Protein AF-A0A4U0UG13-F1 (afdb_monomer_lite)

Foldseek 3Di:
DPPFDWDDDPPDGRHTDDDLPQACDDDDQDPCVDPVNVVVVVVVVLNVRRNDDALLVLLVVCQVVVPEEQEAEAEDADQDDADPPDDSCNPQVVRLVRRLVVLLSPLSSCVSSVYDYPDHHYDDDPCQQVVVVDDGDPPDDPPDDGDVPTHHNVVSNVVSVVVSVVD

Structure (mmCIF, N/CA/C/O backbone):
data_AF-A0A4U0UG13-F1
#
_entry.id   AF-A0A4U0UG13-F1
#
loop_
_atom_site.group_PDB
_atom_site.id
_atom_site.type_symbol
_atom_site.label_atom_id
_atom_site.label_alt_id
_atom_site.label_comp_id
_atom_site.label_asym_id
_atom_site.label_entity_id
_atom_site.label_seq_id
_atom_site.pdbx_PDB_ins_code
_atom_site.Cartn_x
_atom_site.Cartn_y
_atom_site.Cartn_z
_atom_site.occupancy
_atom_site.B_iso_or_equiv
_atom_site.auth_seq_id
_atom_site.auth_comp_id
_atom_site.auth_asym_id
_atom_site.auth_atom_id
_atom_site.pdbx_PDB_model_num
ATOM 1 N N . MET A 1 1 ? 18.047 33.469 11.893 1.00 49.56 1 MET A N 1
ATOM 2 C CA . MET A 1 1 ? 16.703 33.028 11.461 1.00 49.56 1 MET A CA 1
ATOM 3 C C . MET A 1 1 ? 16.904 31.932 10.435 1.00 49.56 1 MET A C 1
ATOM 5 O O . MET A 1 1 ? 17.780 32.104 9.599 1.00 49.56 1 MET A O 1
ATOM 9 N N . ALA A 1 2 ? 16.198 30.804 10.536 1.00 57.47 2 ALA A N 1
ATOM 10 C CA . ALA A 1 2 ? 16.285 29.764 9.513 1.00 57.47 2 ALA A CA 1
ATOM 11 C C . ALA A 1 2 ? 15.762 30.339 8.189 1.00 57.47 2 ALA A C 1
ATOM 13 O O . ALA A 1 2 ? 14.656 30.880 8.151 1.00 57.47 2 ALA A O 1
ATOM 14 N N . THR A 1 3 ? 16.574 30.296 7.135 1.00 67.56 3 THR A N 1
ATOM 15 C CA . THR A 1 3 ? 16.177 30.780 5.812 1.00 67.56 3 THR A CA 1
ATOM 16 C C . THR A 1 3 ? 15.164 29.804 5.238 1.00 67.56 3 THR A C 1
ATOM 18 O O . THR A 1 3 ? 15.529 28.718 4.795 1.00 67.56 3 THR A O 1
ATOM 21 N N . GLN A 1 4 ? 13.886 30.169 5.274 1.00 66.56 4 GLN A N 1
ATOM 22 C CA . GLN A 1 4 ? 12.851 29.370 4.637 1.00 66.56 4 GLN A CA 1
ATOM 23 C C . GLN A 1 4 ? 13.028 29.480 3.124 1.00 66.56 4 GLN A C 1
ATOM 25 O O . GLN A 1 4 ? 12.897 30.560 2.548 1.00 66.56 4 GLN A O 1
ATOM 30 N N . THR A 1 5 ? 13.383 28.371 2.488 1.00 83.44 5 THR A N 1
ATOM 31 C CA . THR A 1 5 ? 13.411 28.284 1.031 1.00 83.44 5 THR A CA 1
ATOM 32 C C . THR A 1 5 ? 12.020 27.886 0.541 1.00 83.44 5 THR A C 1
ATOM 34 O O . THR A 1 5 ? 11.258 27.202 1.226 1.00 83.44 5 THR A O 1
ATOM 37 N N . VAL A 1 6 ? 11.650 28.385 -0.633 1.00 88.00 6 VAL A N 1
ATOM 38 C CA . VAL A 1 6 ? 10.404 28.015 -1.304 1.00 88.00 6 VAL A CA 1
ATOM 39 C C . VAL A 1 6 ? 10.716 27.555 -2.715 1.00 88.00 6 VAL A C 1
ATOM 41 O O . VAL A 1 6 ? 11.711 27.976 -3.305 1.00 88.00 6 VAL A O 1
ATOM 44 N N . HIS A 1 7 ? 9.870 26.694 -3.260 1.00 88.12 7 HIS A N 1
ATOM 45 C CA . HIS A 1 7 ? 10.002 26.177 -4.614 1.00 88.12 7 HIS A CA 1
ATOM 46 C C . HIS A 1 7 ? 8.677 26.287 -5.380 1.00 88.12 7 HIS A C 1
ATOM 48 O O . HIS A 1 7 ? 7.660 26.754 -4.858 1.00 88.12 7 HIS A O 1
ATOM 54 N N . THR A 1 8 ? 8.718 25.916 -6.658 1.00 88.25 8 THR A N 1
ATOM 55 C CA . THR A 1 8 ? 7.560 25.870 -7.556 1.00 88.25 8 THR A CA 1
ATOM 56 C C . THR A 1 8 ? 7.371 24.444 -8.050 1.00 88.25 8 THR A C 1
ATOM 58 O O . THR A 1 8 ? 8.347 23.810 -8.447 1.00 88.25 8 THR A O 1
ATOM 61 N N . ASN A 1 9 ? 6.125 23.974 -8.078 1.00 81.31 9 ASN A N 1
ATOM 62 C CA . ASN A 1 9 ? 5.734 22.722 -8.720 1.00 81.31 9 ASN A CA 1
ATOM 63 C C . ASN A 1 9 ? 4.526 22.994 -9.635 1.00 81.31 9 ASN A C 1
ATOM 65 O O . ASN A 1 9 ? 3.417 23.275 -9.175 1.00 81.31 9 ASN A O 1
ATOM 69 N N . GLY A 1 10 ? 4.753 22.988 -10.952 1.00 84.69 10 GLY A N 1
ATOM 70 C CA . GLY A 1 10 ? 3.732 23.341 -11.942 1.00 84.69 10 GLY A CA 1
ATOM 71 C C . GLY A 1 10 ? 3.198 24.768 -11.757 1.00 84.69 10 GLY A C 1
ATOM 72 O O . GLY A 1 10 ? 3.967 25.726 -11.768 1.00 84.69 10 GLY A O 1
ATOM 73 N N . ILE A 1 11 ? 1.876 24.904 -11.592 1.00 84.00 11 ILE A N 1
ATOM 74 C CA . ILE A 1 11 ? 1.189 26.198 -11.392 1.00 84.00 11 ILE A CA 1
ATOM 75 C C . ILE A 1 11 ? 1.229 26.702 -9.939 1.00 84.00 11 ILE A C 1
ATOM 77 O O . ILE A 1 11 ? 0.674 27.758 -9.636 1.00 84.00 11 ILE A O 1
ATOM 81 N N . TYR A 1 12 ? 1.826 25.935 -9.023 1.00 79.38 12 TYR A N 1
ATOM 82 C CA . TYR A 1 12 ? 1.840 26.241 -7.598 1.00 79.38 12 TYR A CA 1
ATOM 83 C C . TYR A 1 12 ? 3.205 26.795 -7.203 1.00 79.38 12 TYR A C 1
ATOM 85 O O . TYR A 1 12 ? 4.231 26.120 -7.302 1.00 79.38 12 TYR A O 1
ATOM 93 N N . HIS A 1 13 ? 3.201 28.047 -6.756 1.00 86.12 13 HIS A N 1
ATOM 94 C CA . HIS A 1 13 ? 4.392 28.812 -6.400 1.00 86.12 13 HIS A CA 1
ATOM 95 C C . HIS A 1 13 ? 4.451 29.058 -4.891 1.00 86.12 13 HIS A C 1
ATOM 97 O O . HIS A 1 13 ? 3.418 29.119 -4.225 1.00 86.12 13 HIS A O 1
ATOM 103 N N . GLY A 1 14 ? 5.659 29.247 -4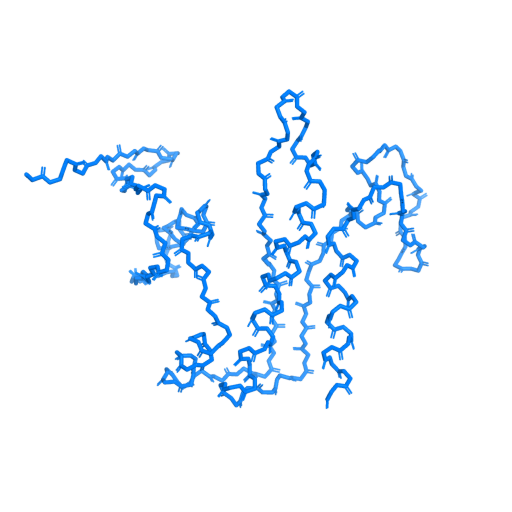.355 1.00 84.62 14 GLY A N 1
ATOM 104 C CA . GLY A 1 14 ? 5.847 29.563 -2.936 1.00 84.62 14 GLY A CA 1
ATOM 105 C C . GLY A 1 14 ? 5.654 28.362 -2.008 1.00 84.62 14 GLY A C 1
ATOM 106 O O . GLY A 1 14 ? 5.368 28.543 -0.827 1.00 84.62 14 GLY A O 1
ATOM 107 N N . LEU A 1 15 ? 5.791 27.140 -2.532 1.00 84.75 15 LEU A N 1
ATOM 108 C CA . LEU A 1 15 ? 5.684 25.924 -1.734 1.00 84.75 15 LEU A CA 1
ATOM 109 C C . LEU A 1 15 ? 6.880 25.838 -0.779 1.00 84.75 15 LEU A C 1
ATOM 111 O O . LEU A 1 15 ? 8.012 26.014 -1.237 1.00 84.75 15 LEU A O 1
ATOM 115 N N . PRO A 1 16 ? 6.680 25.557 0.518 1.00 80.56 16 PRO A N 1
ATOM 116 C CA . PRO A 1 16 ? 7.791 25.407 1.451 1.00 80.56 16 PRO A CA 1
ATOM 117 C C . PRO A 1 16 ? 8.732 24.294 0.978 1.00 80.56 16 PRO A C 1
ATOM 119 O O . PRO A 1 16 ? 8.283 23.221 0.575 1.00 80.56 16 PRO A O 1
ATOM 122 N N . THR A 1 17 ? 10.040 24.539 1.015 1.00 79.00 17 THR A N 1
ATOM 123 C CA . THR A 1 17 ? 11.007 23.441 1.019 1.00 79.00 17 THR A CA 1
ATOM 124 C C . THR A 1 17 ? 11.130 22.926 2.443 1.00 79.00 17 THR A C 1
ATOM 126 O O . THR A 1 17 ? 11.028 23.676 3.420 1.00 79.00 17 THR A O 1
ATOM 129 N N . PHE A 1 18 ? 11.330 21.623 2.574 1.00 75.50 18 PHE A N 1
ATOM 130 C CA . PHE A 1 18 ? 11.451 21.002 3.876 1.00 75.50 18 PHE A CA 1
ATOM 131 C C . PHE A 1 18 ? 12.758 20.225 3.968 1.00 75.50 18 PHE A C 1
ATOM 133 O O . PHE A 1 18 ? 13.012 19.346 3.147 1.00 75.50 18 PHE A O 1
ATOM 140 N N . GLU A 1 19 ? 13.551 20.490 5.006 1.00 79.56 19 GLU A N 1
ATOM 141 C CA . GLU A 1 19 ? 14.786 19.739 5.254 1.00 79.56 19 GLU A CA 1
ATOM 142 C C . GLU A 1 19 ? 14.496 18.226 5.354 1.00 79.56 19 GLU A C 1
ATOM 144 O O . GLU A 1 19 ? 13.555 17.843 6.070 1.00 79.56 19 GLU A O 1
ATOM 149 N N . PRO A 1 20 ? 15.258 17.359 4.656 1.00 74.75 20 PRO A N 1
ATOM 150 C CA . PRO A 1 20 ? 15.054 15.904 4.673 1.00 74.75 20 PRO A CA 1
ATOM 151 C C . PRO A 1 20 ? 15.263 15.252 6.048 1.00 74.75 20 PRO A C 1
ATOM 153 O O . PRO A 1 20 ? 14.743 14.170 6.320 1.00 74.75 20 PRO A O 1
ATOM 156 N N . SER A 1 21 ? 16.025 15.904 6.930 1.00 79.06 21 SER A N 1
ATOM 157 C CA . SER A 1 21 ? 16.308 15.421 8.287 1.00 79.06 21 SER A CA 1
ATOM 158 C C . SER A 1 21 ? 15.102 15.512 9.227 1.00 79.06 21 SER A C 1
ATOM 160 O O . SER A 1 21 ? 15.054 14.800 10.231 1.00 79.06 21 SER A O 1
ATOM 162 N N . HIS A 1 22 ? 14.112 16.353 8.920 1.00 78.00 22 HIS A N 1
ATOM 163 C CA . HIS A 1 22 ? 12.911 16.479 9.738 1.00 78.00 22 HIS A CA 1
ATOM 164 C C . HIS A 1 22 ? 11.946 15.321 9.466 1.00 78.00 22 HIS A C 1
ATOM 166 O O . HIS A 1 22 ? 11.331 15.267 8.402 1.00 78.00 22 HIS A O 1
ATOM 172 N N . LYS A 1 23 ? 11.781 14.429 10.449 1.00 79.25 23 LYS A N 1
ATOM 173 C CA . LYS A 1 23 ? 10.867 13.274 10.405 1.00 79.25 23 LYS A CA 1
ATOM 174 C C . LYS A 1 23 ? 9.863 13.307 11.560 1.00 79.25 23 LYS A C 1
ATOM 176 O O . LYS A 1 23 ? 9.999 14.123 12.469 1.00 79.25 23 LYS A O 1
ATOM 181 N N . ASN A 1 24 ? 8.871 12.416 11.526 1.00 72.88 24 ASN A N 1
ATOM 182 C CA . ASN A 1 24 ? 7.816 12.268 12.539 1.00 72.88 24 ASN A CA 1
ATOM 183 C C . ASN A 1 24 ? 6.957 13.532 12.742 1.00 72.88 24 ASN A C 1
ATOM 185 O O . ASN A 1 24 ? 6.512 13.824 13.854 1.00 72.88 24 ASN A O 1
ATOM 189 N N . LEU A 1 25 ? 6.722 14.292 11.671 1.00 77.50 25 LEU A N 1
ATOM 190 C CA . LEU A 1 25 ? 5.937 15.526 11.720 1.00 77.50 25 LEU A CA 1
ATOM 191 C C . LEU A 1 25 ? 4.443 15.267 11.464 1.00 77.50 25 LEU A C 1
ATOM 193 O O . LEU A 1 25 ? 4.045 14.198 11.007 1.00 77.50 25 LEU A O 1
ATOM 197 N N . SER A 1 26 ? 3.620 16.280 11.741 1.00 73.62 26 SER A N 1
ATOM 198 C CA . SER A 1 26 ? 2.196 16.322 11.388 1.00 73.62 26 SER A CA 1
ATOM 199 C C . SER A 1 26 ? 1.897 17.620 10.639 1.00 73.62 26 SER A C 1
ATOM 201 O O . SER A 1 26 ? 2.498 18.654 10.930 1.00 73.62 26 SER A O 1
ATOM 203 N N . ALA A 1 27 ? 0.953 17.581 9.699 1.00 76.75 27 ALA A N 1
ATOM 204 C CA . ALA A 1 27 ? 0.503 18.748 8.948 1.00 76.75 27 ALA A CA 1
ATOM 205 C C . ALA A 1 27 ? -1.026 18.865 8.992 1.00 76.75 27 ALA A C 1
ATOM 207 O O . ALA A 1 27 ? -1.732 17.859 8.995 1.00 76.75 27 ALA A O 1
ATOM 208 N N . VAL A 1 28 ? -1.534 20.099 9.009 1.00 71.50 28 VAL A N 1
ATOM 209 C CA . VAL A 1 28 ? -2.969 20.400 8.914 1.00 71.50 28 VAL A CA 1
ATOM 210 C C . VAL A 1 28 ? -3.212 21.143 7.608 1.00 71.50 28 VAL A C 1
ATOM 212 O O . VAL A 1 28 ? -2.613 22.190 7.372 1.00 71.50 28 VAL A O 1
ATOM 215 N N . ILE A 1 29 ? -4.104 20.612 6.772 1.00 76.06 29 ILE A N 1
ATOM 216 C CA . ILE A 1 29 ? -4.534 21.249 5.524 1.00 76.06 29 ILE A CA 1
ATOM 217 C C . ILE A 1 29 ? -5.998 21.650 5.678 1.00 76.06 29 ILE A C 1
ATOM 219 O O . ILE A 1 29 ? -6.880 20.797 5.772 1.00 76.06 29 ILE A O 1
ATOM 223 N N . THR A 1 30 ? -6.277 22.949 5.679 1.00 68.38 30 THR A N 1
ATOM 224 C CA . THR A 1 30 ? -7.649 23.462 5.660 1.00 68.38 30 THR A CA 1
ATOM 225 C C . THR A 1 30 ? -8.143 23.561 4.213 1.00 68.38 30 THR A C 1
ATOM 227 O O . THR A 1 30 ? -7.420 24.005 3.325 1.00 68.38 30 THR A O 1
ATOM 230 N N . GLY A 1 31 ? -9.371 23.100 3.943 1.00 79.94 31 GLY A N 1
ATOM 231 C CA . GLY A 1 31 ? -9.930 23.095 2.583 1.00 79.94 31 GLY A CA 1
ATOM 232 C C . GLY A 1 31 ? -9.334 22.030 1.649 1.00 79.94 31 GLY A C 1
ATOM 233 O O . GLY A 1 31 ? -9.200 22.276 0.452 1.00 79.94 31 GLY A O 1
ATOM 234 N N . VAL A 1 32 ? -8.981 20.846 2.173 1.00 82.81 32 VAL A N 1
ATOM 235 C CA . VAL A 1 32 ? -8.406 19.719 1.399 1.00 82.81 32 VAL A CA 1
ATOM 236 C C . VAL A 1 32 ? -9.276 19.266 0.216 1.00 82.81 32 VAL A C 1
ATOM 238 O O . VAL A 1 32 ? -8.774 18.662 -0.721 1.00 82.81 32 VAL A O 1
ATOM 241 N N . ASN A 1 33 ? -10.573 19.577 0.225 1.00 82.44 33 ASN A N 1
ATOM 242 C CA . ASN A 1 33 ? -11.510 19.305 -0.866 1.00 82.44 33 ASN A CA 1
ATOM 243 C C . ASN A 1 33 ? -11.413 20.300 -2.042 1.00 82.44 33 ASN A C 1
ATOM 245 O O . ASN A 1 33 ? -11.974 20.034 -3.101 1.00 82.44 33 ASN A O 1
ATOM 249 N N . GLY A 1 34 ? -10.732 21.436 -1.872 1.00 83.38 34 GLY A N 1
ATOM 250 C CA . GLY A 1 34 ? -10.483 22.409 -2.935 1.00 83.38 34 GLY A CA 1
ATOM 251 C C . GLY A 1 34 ? -9.230 22.089 -3.753 1.00 83.38 34 GLY A C 1
ATOM 252 O O . GLY A 1 34 ? -8.365 21.329 -3.323 1.00 83.38 34 GLY A O 1
ATOM 253 N N . ILE A 1 35 ? -9.090 22.732 -4.916 1.00 83.81 35 ILE A N 1
ATOM 254 C CA . ILE A 1 35 ? -7.959 22.535 -5.846 1.00 83.81 35 ILE A CA 1
ATOM 255 C C . ILE A 1 35 ? -6.603 22.752 -5.150 1.00 83.81 35 ILE A C 1
ATOM 257 O O . ILE A 1 35 ? -5.684 21.950 -5.312 1.00 83.81 35 ILE A O 1
ATOM 261 N N . SER A 1 36 ? -6.479 23.809 -4.342 1.00 83.69 36 SER A N 1
ATOM 262 C CA . SER A 1 36 ? -5.237 24.123 -3.622 1.00 83.69 36 SER A CA 1
ATOM 263 C C . SER A 1 36 ? -4.958 23.148 -2.479 1.00 83.69 36 SER A C 1
ATOM 265 O O . SER A 1 36 ? -3.817 22.735 -2.294 1.00 83.69 36 SER A O 1
ATOM 267 N N . GLY A 1 37 ? -5.991 22.749 -1.733 1.00 82.12 37 GLY A N 1
ATOM 268 C CA . GLY A 1 37 ? -5.854 21.809 -0.623 1.00 82.12 37 GLY A CA 1
ATOM 269 C C . GLY A 1 37 ? -5.493 20.399 -1.094 1.00 82.12 37 GLY A C 1
ATOM 270 O O . GLY A 1 37 ? -4.582 19.790 -0.538 1.00 82.12 37 GLY A O 1
ATOM 271 N N . GLN A 1 38 ? -6.126 19.911 -2.167 1.00 83.00 38 GLN A N 1
ATOM 272 C CA . GLN A 1 38 ? -5.753 18.640 -2.795 1.00 83.00 38 GLN A CA 1
ATOM 273 C C . GLN A 1 38 ? -4.322 18.665 -3.323 1.00 83.00 38 GLN A C 1
ATOM 275 O O . GLN A 1 38 ? -3.604 17.676 -3.196 1.00 83.00 38 GLN A O 1
ATOM 280 N N . HIS A 1 39 ? -3.892 19.781 -3.912 1.00 84.81 39 HIS A N 1
ATOM 281 C CA . HIS A 1 39 ? -2.517 19.895 -4.372 1.00 84.81 39 HIS A CA 1
ATOM 282 C C . HIS A 1 39 ? -1.525 19.905 -3.209 1.00 84.81 39 HIS A C 1
ATOM 284 O O . HIS A 1 39 ? -0.550 19.165 -3.254 1.00 84.81 39 HIS A O 1
ATOM 290 N N . MET A 1 40 ? -1.800 20.653 -2.136 1.00 84.88 40 MET A N 1
ATOM 291 C CA . MET A 1 40 ? -0.952 20.633 -0.943 1.00 84.88 40 MET A CA 1
ATOM 292 C C . MET A 1 40 ? -0.853 19.222 -0.353 1.00 84.88 40 MET A C 1
ATOM 294 O O . MET A 1 40 ? 0.235 18.793 0.010 1.00 84.88 40 MET A O 1
ATOM 298 N N . LEU A 1 41 ? -1.957 18.464 -0.325 1.00 84.75 41 LEU A N 1
ATOM 299 C CA . LEU A 1 41 ? -1.937 17.062 0.098 1.00 84.75 41 LEU A CA 1
ATOM 300 C C . LEU A 1 41 ? -0.980 16.227 -0.763 1.00 84.75 41 LEU A C 1
ATOM 302 O O . LEU A 1 41 ? -0.206 15.450 -0.214 1.00 84.75 41 LEU A O 1
ATOM 306 N N . ARG A 1 42 ? -1.003 16.411 -2.090 1.00 81.94 42 ARG A N 1
ATOM 307 C CA . ARG A 1 42 ? -0.083 15.724 -3.013 1.00 81.94 42 ARG A CA 1
ATOM 308 C C . ARG A 1 42 ? 1.373 16.111 -2.751 1.00 81.94 42 ARG A C 1
ATOM 310 O O . ARG A 1 42 ? 2.186 15.213 -2.606 1.00 81.94 42 ARG A O 1
ATOM 317 N N . ILE A 1 43 ? 1.674 17.405 -2.602 1.00 83.62 43 ILE A N 1
ATOM 318 C CA . ILE A 1 43 ? 3.031 17.899 -2.305 1.00 83.62 43 ILE A CA 1
ATOM 319 C C . ILE A 1 43 ? 3.555 17.336 -0.986 1.00 83.62 43 ILE A C 1
ATOM 321 O O . ILE A 1 43 ? 4.684 16.865 -0.918 1.00 83.62 43 ILE A O 1
ATOM 325 N N . LEU A 1 44 ? 2.748 17.352 0.077 1.00 82.69 44 LEU A N 1
ATOM 326 C CA . LEU A 1 44 ? 3.180 16.770 1.346 1.00 82.69 44 LEU A CA 1
ATOM 327 C C . LEU A 1 44 ? 3.398 15.257 1.198 1.00 82.69 44 LEU A C 1
ATOM 329 O O . LEU A 1 44 ? 4.395 14.741 1.695 1.00 82.69 44 LEU A O 1
ATOM 333 N N . ALA A 1 45 ? 2.530 14.557 0.464 1.00 78.38 45 ALA A N 1
ATOM 334 C CA . ALA A 1 45 ? 2.657 13.122 0.221 1.00 78.38 45 ALA A CA 1
ATOM 335 C C . ALA A 1 45 ? 3.898 12.718 -0.606 1.00 78.38 45 ALA A C 1
ATOM 337 O O . ALA A 1 45 ? 4.249 11.541 -0.584 1.00 78.38 45 ALA A O 1
ATOM 338 N N . GLU A 1 46 ? 4.589 13.651 -1.276 1.00 76.69 46 GLU A N 1
ATOM 339 C CA . GLU A 1 46 ? 5.855 13.386 -1.990 1.00 76.69 46 GLU A CA 1
ATOM 340 C C . GLU A 1 46 ? 7.037 13.085 -1.047 1.00 76.69 46 GLU A C 1
ATOM 342 O O . GLU A 1 46 ? 8.029 12.515 -1.490 1.00 76.69 46 GLU A O 1
ATOM 347 N N . ALA A 1 47 ? 6.928 13.407 0.248 1.00 77.25 47 ALA A N 1
ATOM 348 C CA . ALA A 1 47 ? 7.929 13.087 1.274 1.00 77.25 47 ALA A CA 1
ATOM 349 C C . ALA A 1 47 ? 7.351 12.135 2.344 1.00 77.25 47 ALA A C 1
ATOM 351 O O . ALA A 1 47 ? 7.224 12.520 3.512 1.00 77.25 47 ALA A O 1
ATOM 352 N N . PRO A 1 48 ? 6.914 10.914 1.980 1.00 69.50 48 PRO A N 1
ATOM 353 C CA . PRO A 1 48 ? 6.169 10.025 2.872 1.00 69.50 48 PRO A CA 1
ATOM 354 C C . PRO A 1 48 ? 6.943 9.672 4.148 1.00 69.50 48 PRO A C 1
ATOM 356 O O . PRO A 1 48 ? 6.356 9.608 5.225 1.00 69.50 48 PRO A O 1
ATOM 359 N N . GLU A 1 49 ? 8.267 9.528 4.068 1.00 72.00 49 GLU A N 1
ATOM 360 C CA . GLU A 1 49 ? 9.169 9.245 5.189 1.00 72.00 49 GLU A CA 1
ATOM 361 C C . GLU A 1 49 ? 9.142 10.298 6.304 1.00 72.00 49 GLU A C 1
ATOM 363 O O . GLU A 1 49 ? 9.601 10.029 7.415 1.00 72.00 49 GLU A O 1
ATOM 368 N N . ARG A 1 50 ? 8.608 11.488 6.019 1.00 77.75 50 ARG A N 1
ATOM 369 C CA . ARG A 1 50 ? 8.403 12.573 6.981 1.00 77.75 50 ARG A CA 1
ATOM 370 C C . ARG A 1 50 ? 7.194 12.339 7.885 1.00 77.75 50 ARG A C 1
ATOM 372 O O . ARG A 1 50 ? 7.191 12.817 9.022 1.00 77.75 50 ARG A O 1
ATOM 379 N N . TRP A 1 51 ? 6.192 11.624 7.373 1.00 76.06 51 TRP A N 1
ATOM 380 C CA . TRP A 1 51 ? 4.868 11.456 7.983 1.00 76.06 51 TRP A CA 1
ATOM 381 C C . TRP A 1 51 ? 4.606 10.037 8.490 1.00 76.06 51 TRP A C 1
ATOM 383 O O . TRP A 1 51 ? 3.570 9.807 9.112 1.00 76.06 51 TRP A O 1
ATOM 393 N N . ILE A 1 52 ? 5.510 9.083 8.228 1.00 72.50 52 ILE A N 1
ATOM 394 C CA . ILE A 1 52 ? 5.409 7.732 8.792 1.00 72.50 52 ILE A CA 1
ATOM 395 C C . ILE A 1 52 ? 5.430 7.842 10.319 1.00 72.50 52 ILE A C 1
ATOM 397 O O . ILE A 1 52 ? 6.341 8.422 10.904 1.00 72.50 52 ILE A O 1
ATOM 401 N N . LYS A 1 53 ? 4.413 7.258 10.944 1.00 80.56 53 LYS A N 1
ATOM 402 C CA . LYS A 1 53 ? 4.223 7.168 12.392 1.00 80.56 53 LYS A CA 1
ATOM 403 C C . LYS A 1 53 ? 4.095 5.707 12.805 1.00 80.56 53 LYS A C 1
ATOM 405 O O . LYS A 1 53 ? 3.952 4.840 11.940 1.00 80.56 53 LYS A O 1
ATOM 410 N N . SER A 1 54 ? 4.166 5.418 14.101 1.00 89.50 54 SER A N 1
ATOM 411 C CA . SER A 1 54 ? 3.880 4.063 14.582 1.00 89.50 54 SER A CA 1
ATOM 412 C C . SER A 1 54 ? 2.378 3.728 14.469 1.00 89.50 54 SER A C 1
ATOM 414 O O . SER A 1 54 ? 1.551 4.647 14.398 1.00 89.50 54 SER A O 1
ATOM 416 N N . PRO A 1 55 ? 1.990 2.437 14.464 1.00 92.12 55 PRO A N 1
ATOM 417 C CA . PRO A 1 55 ? 0.581 2.041 14.512 1.00 92.12 55 PRO A CA 1
ATOM 418 C C . PRO A 1 55 ? -0.165 2.659 15.700 1.00 92.12 55 PRO A C 1
ATOM 420 O O . PRO A 1 55 ? -1.303 3.094 15.553 1.00 92.12 55 PRO A O 1
ATOM 423 N N . GLU A 1 56 ? 0.487 2.754 16.862 1.00 95.00 56 GLU A N 1
ATOM 424 C CA . GLU A 1 56 ? -0.077 3.326 18.088 1.00 95.00 56 GLU A CA 1
ATOM 425 C C . GLU A 1 56 ? -0.368 4.813 17.930 1.00 95.00 56 GLU A C 1
ATOM 427 O O . GLU A 1 56 ? -1.459 5.261 18.272 1.00 95.00 56 GLU A O 1
ATOM 432 N N . GLU A 1 57 ? 0.567 5.579 17.364 1.00 90.44 57 GLU A N 1
ATOM 433 C CA . GLU A 1 57 ? 0.343 6.999 17.101 1.00 90.44 57 GLU A CA 1
ATOM 434 C C . GLU A 1 57 ? -0.838 7.214 16.147 1.00 90.44 57 GLU A C 1
ATOM 436 O O . GLU A 1 57 ? -1.680 8.077 1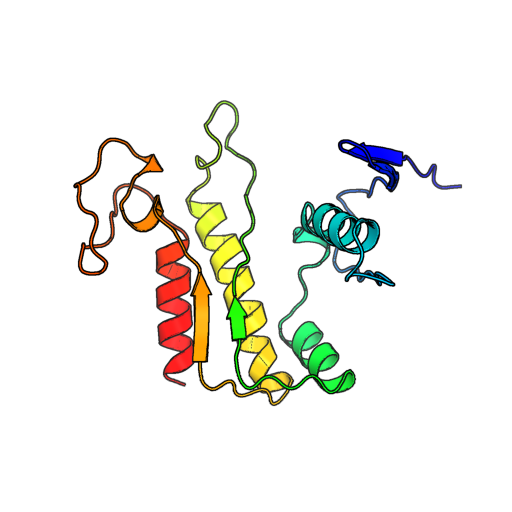6.396 1.00 90.44 57 GLU A O 1
ATOM 441 N N . ILE A 1 58 ? -0.919 6.435 15.062 1.00 90.06 58 ILE A N 1
ATOM 442 C CA . ILE A 1 58 ? -2.025 6.545 14.102 1.00 90.06 58 ILE A CA 1
ATOM 443 C C . ILE A 1 58 ? -3.340 6.127 14.764 1.00 90.06 58 ILE A C 1
ATOM 445 O O . ILE A 1 58 ? -4.331 6.848 14.663 1.00 90.06 58 ILE A O 1
ATOM 449 N N . GLY A 1 59 ? -3.350 4.996 15.466 1.00 93.19 59 GLY A N 1
ATOM 450 C CA . GLY A 1 59 ? -4.528 4.458 16.134 1.00 93.19 59 GLY A CA 1
ATOM 451 C C . GLY A 1 59 ? -5.086 5.410 17.189 1.00 93.19 59 GLY A C 1
ATOM 452 O O . GLY A 1 59 ? -6.288 5.669 17.203 1.00 93.19 59 GLY A O 1
ATOM 453 N N . GLU A 1 60 ? -4.222 5.999 18.018 1.00 94.75 60 GLU A N 1
ATOM 454 C CA . GLU A 1 60 ? -4.624 6.985 19.026 1.00 94.75 60 GLU A CA 1
ATOM 455 C C . GLU A 1 60 ? -5.145 8.280 18.399 1.00 94.75 60 GLU A C 1
ATOM 457 O O . GLU A 1 60 ? -6.133 8.833 18.882 1.00 94.75 60 GLU A O 1
ATOM 462 N N . VAL A 1 61 ? -4.555 8.750 17.293 1.00 90.56 61 VAL A N 1
ATOM 463 C CA . VAL A 1 61 ? -5.095 9.905 16.556 1.00 90.56 61 VAL A CA 1
ATOM 464 C C . VAL A 1 61 ? -6.481 9.586 15.994 1.00 90.56 61 VAL A C 1
ATOM 466 O O . VAL A 1 61 ? -7.417 10.345 16.232 1.00 90.56 61 VAL A O 1
ATOM 469 N N . LEU A 1 62 ? -6.652 8.453 15.306 1.00 92.38 62 LEU A N 1
ATOM 470 C CA . LEU A 1 62 ? -7.950 8.042 14.757 1.00 92.38 62 LEU A CA 1
ATOM 471 C C . LEU A 1 62 ? -9.016 7.924 15.855 1.00 92.38 62 LEU A C 1
ATOM 473 O O . LEU A 1 62 ? -10.141 8.395 15.684 1.00 92.38 62 LEU A O 1
ATOM 477 N N . LYS A 1 63 ? -8.648 7.341 17.000 1.00 94.75 63 LYS A N 1
ATOM 478 C CA . LYS A 1 63 ? -9.520 7.198 18.168 1.00 94.75 63 LYS A CA 1
ATOM 479 C C . LYS A 1 63 ? -9.912 8.545 18.760 1.00 94.75 63 LYS A C 1
ATOM 481 O O . LYS A 1 63 ? -11.093 8.790 18.997 1.00 94.75 63 LYS A O 1
ATOM 486 N N . LYS A 1 64 ? -8.925 9.413 18.996 1.00 94.62 64 LYS A N 1
ATOM 487 C CA . LYS A 1 64 ? -9.113 10.750 19.567 1.00 94.62 64 LYS A CA 1
ATOM 488 C C . LYS A 1 64 ? -10.032 11.601 18.695 1.00 94.62 64 LYS A C 1
ATOM 490 O O . LYS A 1 64 ? -10.908 12.277 19.224 1.00 94.62 64 LYS A O 1
ATOM 495 N N . GLU A 1 65 ? -9.856 11.531 17.380 1.00 91.94 65 GLU A N 1
ATOM 496 C CA . GLU A 1 65 ? -10.678 12.263 16.412 1.00 91.94 65 GLU A CA 1
ATOM 497 C C . GLU A 1 65 ? -12.024 11.566 16.123 1.00 91.94 65 GLU A C 1
ATOM 499 O O . GLU A 1 65 ? -12.810 12.036 15.303 1.00 91.94 65 GLU A O 1
ATOM 504 N N . GLY A 1 66 ? -12.324 10.451 16.801 1.00 91.69 66 GLY A N 1
ATOM 505 C CA . GLY A 1 66 ? -13.603 9.752 16.692 1.00 91.69 66 GLY A CA 1
ATOM 506 C C . GLY A 1 66 ? -13.867 9.158 15.308 1.00 91.69 66 GLY A C 1
ATOM 507 O O . GLY A 1 66 ? -15.028 9.045 14.904 1.00 91.69 66 GLY A O 1
ATOM 508 N N . VAL A 1 67 ? -12.811 8.797 14.572 1.00 91.56 67 VAL A N 1
ATOM 509 C CA . VAL A 1 67 ? -12.920 8.241 13.220 1.00 91.56 67 VAL A CA 1
ATOM 510 C C . VAL A 1 67 ? -13.656 6.905 13.264 1.00 91.56 67 VAL A C 1
ATOM 512 O O . VAL A 1 67 ? -13.352 6.020 14.061 1.00 91.56 67 VAL A O 1
ATOM 515 N N . LYS A 1 68 ? -14.629 6.749 12.365 1.00 91.88 68 LYS A N 1
ATOM 516 C CA . LYS A 1 68 ? -15.373 5.506 12.150 1.00 91.88 68 LYS A CA 1
ATOM 517 C C . LYS A 1 68 ? -15.322 5.152 10.676 1.00 91.88 68 LYS A C 1
ATOM 519 O O . LYS A 1 68 ? -15.494 6.028 9.830 1.00 91.88 68 LYS A O 1
ATOM 524 N N . ALA A 1 69 ? -15.120 3.875 10.377 1.00 91.44 69 ALA A N 1
ATOM 525 C CA . ALA A 1 69 ? -15.103 3.385 9.009 1.00 91.44 69 ALA A CA 1
ATOM 526 C C . ALA A 1 69 ? -15.716 1.985 8.928 1.00 91.44 69 ALA A C 1
ATOM 528 O O . ALA A 1 69 ? -15.223 1.044 9.546 1.00 91.44 69 ALA A O 1
ATOM 529 N N . ASP A 1 70 ? -16.773 1.854 8.127 1.00 93.81 70 ASP A N 1
ATOM 530 C CA . ASP A 1 70 ? -17.329 0.557 7.730 1.00 93.81 70 ASP A CA 1
ATOM 531 C C . ASP A 1 70 ? -16.577 -0.050 6.536 1.00 93.81 70 ASP A C 1
ATOM 533 O O . ASP A 1 70 ? -16.625 -1.258 6.332 1.00 93.81 70 ASP A O 1
ATOM 537 N N . TYR A 1 71 ? -15.897 0.780 5.741 1.00 93.06 71 TYR A N 1
ATOM 538 C CA . TYR A 1 71 ? -15.172 0.402 4.527 1.00 93.06 71 TYR A CA 1
ATOM 539 C C . TYR A 1 71 ? -13.819 1.100 4.519 1.00 93.06 71 TYR A C 1
ATOM 541 O O . TYR A 1 71 ? -13.727 2.281 4.856 1.00 93.06 71 TYR A O 1
ATOM 549 N N . VAL A 1 72 ? -12.783 0.382 4.102 1.00 91.06 72 VAL A N 1
ATOM 550 C CA . VAL A 1 72 ? -11.424 0.911 3.990 1.00 91.06 72 VAL A CA 1
ATOM 551 C C . VAL A 1 72 ? -10.923 0.717 2.565 1.00 91.06 72 VAL A C 1
ATOM 553 O O . VAL A 1 72 ? -11.049 -0.368 2.004 1.00 91.06 72 VAL A O 1
ATOM 556 N N . PHE A 1 73 ? -10.322 1.762 1.999 1.00 91.19 73 PHE A N 1
ATOM 557 C CA . PHE A 1 73 ? -9.706 1.752 0.674 1.00 91.19 73 PHE A CA 1
ATOM 558 C C . PHE A 1 73 ? -8.239 2.158 0.813 1.00 91.19 73 PHE A C 1
ATOM 560 O O . PHE A 1 73 ? -7.937 3.293 1.181 1.00 91.19 73 PHE A O 1
ATOM 567 N N . PHE A 1 74 ? -7.328 1.225 0.554 1.00 89.62 74 PHE A N 1
ATOM 568 C CA . PHE A 1 74 ? -5.891 1.439 0.648 1.00 89.62 74 PHE A CA 1
ATOM 569 C C . PHE A 1 74 ? -5.290 1.573 -0.752 1.00 89.62 74 PHE A C 1
ATOM 571 O O . PHE A 1 74 ? -4.960 0.580 -1.403 1.00 89.62 74 PHE A O 1
ATOM 578 N N . TYR A 1 75 ? -5.196 2.817 -1.229 1.00 89.06 75 TYR A N 1
ATOM 579 C CA . TYR A 1 75 ? -4.763 3.173 -2.591 1.00 89.06 75 TYR A CA 1
ATOM 580 C C . TYR A 1 75 ? -3.443 3.955 -2.576 1.00 89.06 75 TYR A C 1
ATOM 582 O O . TYR A 1 75 ? -3.264 4.919 -3.319 1.00 89.06 75 TYR A O 1
ATOM 590 N N . SER A 1 76 ? -2.540 3.585 -1.667 1.00 84.44 76 SER A N 1
ATOM 591 C CA . SER A 1 76 ? -1.279 4.290 -1.448 1.00 84.44 76 SER A CA 1
ATOM 592 C C . SER A 1 76 ? -0.087 3.377 -1.695 1.00 84.44 76 SER A C 1
ATOM 594 O O . SER A 1 76 ? -0.122 2.188 -1.377 1.00 84.44 76 SER A O 1
ATOM 596 N N . TYR A 1 77 ? 0.978 3.954 -2.240 1.00 86.19 77 TYR A N 1
ATOM 597 C CA . TYR A 1 77 ? 2.288 3.329 -2.327 1.00 86.19 77 TYR A CA 1
ATOM 598 C C . TYR A 1 77 ? 3.374 4.407 -2.243 1.00 86.19 77 TYR A C 1
ATOM 600 O O . TYR A 1 77 ? 3.136 5.578 -2.537 1.00 86.19 77 TYR A O 1
ATOM 608 N N . ILE A 1 78 ? 4.575 4.003 -1.849 1.00 83.19 78 ILE A N 1
ATOM 609 C CA . ILE A 1 78 ? 5.781 4.822 -1.831 1.00 83.19 78 ILE A CA 1
ATOM 610 C C . ILE A 1 78 ? 6.685 4.341 -2.957 1.00 83.19 78 ILE A C 1
ATOM 612 O O . ILE A 1 78 ? 6.994 3.150 -3.058 1.00 83.19 78 ILE A O 1
ATOM 616 N N . GLN A 1 79 ? 7.116 5.283 -3.791 1.00 82.81 79 GLN A N 1
ATOM 617 C CA . GLN A 1 79 ? 8.150 5.064 -4.788 1.00 82.81 79 GLN A CA 1
ATOM 618 C C . GLN A 1 79 ? 9.515 5.320 -4.145 1.00 82.81 79 GLN A C 1
ATOM 620 O O . GLN A 1 79 ? 9.846 6.452 -3.812 1.00 82.81 79 GLN A O 1
ATOM 625 N N . VAL A 1 80 ? 10.301 4.263 -3.968 1.00 84.75 80 VAL A N 1
ATOM 626 C CA . VAL A 1 80 ? 11.693 4.355 -3.520 1.00 84.75 80 VAL A CA 1
ATOM 627 C C . VAL A 1 80 ? 12.550 4.889 -4.664 1.00 84.75 80 VAL A C 1
ATOM 629 O O . VAL A 1 80 ? 12.269 4.614 -5.837 1.00 84.75 80 VAL A O 1
ATOM 632 N N . GLU A 1 81 ? 13.587 5.655 -4.326 1.00 83.06 81 GLU A N 1
ATOM 633 C CA . GLU A 1 81 ? 14.555 6.136 -5.305 1.00 83.06 81 GLU A CA 1
ATOM 634 C C . GLU A 1 81 ? 15.153 4.965 -6.108 1.00 83.06 81 GLU A C 1
ATOM 636 O O . GLU A 1 81 ? 15.509 3.922 -5.539 1.00 83.06 81 GLU A O 1
ATOM 641 N N . PRO A 1 82 ? 15.251 5.107 -7.440 1.00 85.50 82 PRO A N 1
ATOM 642 C CA . PRO A 1 82 ? 15.933 4.137 -8.282 1.00 85.50 82 PRO A CA 1
ATOM 643 C C . PRO A 1 82 ? 17.394 3.962 -7.879 1.00 85.50 82 PRO A C 1
ATOM 645 O O . PRO A 1 82 ? 18.036 4.891 -7.390 1.00 85.50 82 PRO A O 1
ATOM 648 N N . LYS A 1 83 ? 17.958 2.790 -8.175 1.00 82.19 83 LYS A N 1
ATOM 649 C CA . LYS A 1 83 ? 19.415 2.623 -8.137 1.00 82.19 83 LYS A CA 1
ATOM 650 C C . LYS A 1 83 ? 20.058 3.560 -9.162 1.00 82.19 83 LYS A C 1
ATOM 652 O O . LYS A 1 83 ? 19.475 3.822 -10.216 1.00 82.19 83 LYS A O 1
ATOM 657 N N . GLU A 1 84 ? 21.259 4.046 -8.863 1.00 86.25 84 GLU A N 1
ATOM 658 C CA . GLU A 1 84 ? 21.986 4.964 -9.743 1.00 86.25 84 GLU A CA 1
ATOM 659 C C . GLU A 1 84 ? 22.097 4.396 -11.170 1.00 86.25 84 GLU A C 1
ATOM 661 O O . GLU A 1 84 ? 22.488 3.245 -11.370 1.00 86.25 84 GLU A O 1
ATOM 666 N N . GLY A 1 85 ? 21.693 5.194 -12.163 1.00 87.19 85 GLY A N 1
ATOM 667 C CA . GLY A 1 85 ? 21.702 4.801 -13.576 1.00 87.19 85 GLY A CA 1
ATOM 668 C C . GLY A 1 85 ? 20.629 3.785 -13.995 1.00 87.19 85 GLY A C 1
ATOM 669 O O . GLY A 1 85 ? 20.644 3.342 -15.142 1.00 87.19 85 GLY A O 1
ATOM 670 N N . ALA A 1 86 ? 19.699 3.410 -13.113 1.00 85.44 86 ALA A N 1
ATOM 671 C CA . ALA A 1 86 ? 18.672 2.410 -13.392 1.00 85.44 86 ALA A CA 1
ATOM 672 C C . ALA A 1 86 ? 17.257 3.011 -13.514 1.00 85.44 86 ALA A C 1
ATOM 674 O O . ALA A 1 86 ? 16.996 4.161 -13.166 1.00 85.44 86 ALA A O 1
ATOM 675 N N . GLY A 1 87 ? 16.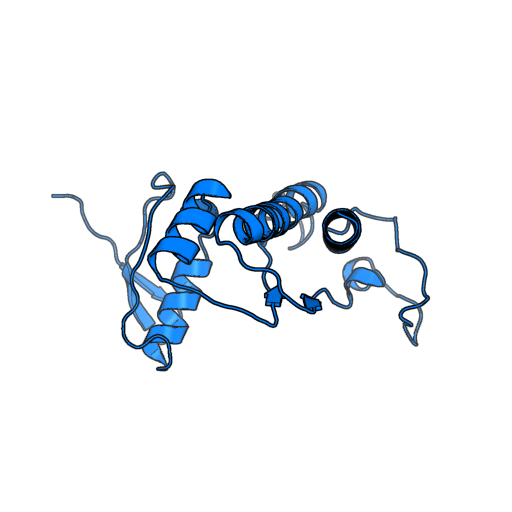320 2.215 -14.042 1.00 83.50 87 GLY A N 1
ATOM 676 C CA . GLY A 1 87 ? 14.929 2.634 -14.241 1.00 83.50 87 GLY A CA 1
ATOM 677 C C . GLY A 1 87 ? 14.146 2.812 -12.934 1.00 83.50 87 GLY A C 1
ATOM 678 O O . GLY A 1 87 ? 14.557 2.323 -11.880 1.00 83.50 87 GLY A O 1
ATOM 679 N N . LEU A 1 88 ? 12.969 3.450 -13.030 1.00 78.25 88 LEU A N 1
ATOM 680 C CA . LEU A 1 88 ? 12.105 3.857 -11.908 1.00 78.25 88 LEU A CA 1
ATOM 681 C C . LEU A 1 88 ? 11.815 2.745 -10.877 1.00 78.25 88 LEU A C 1
ATOM 683 O O . LEU A 1 88 ? 11.523 3.031 -9.726 1.00 78.25 88 LEU A O 1
ATOM 687 N N . TRP A 1 89 ? 11.892 1.471 -11.259 1.00 80.19 89 TRP A N 1
ATOM 688 C CA . TRP A 1 89 ? 11.499 0.332 -10.417 1.00 80.19 89 TRP A CA 1
ATOM 689 C C . TRP A 1 89 ? 12.650 -0.593 -10.024 1.00 80.19 89 TRP A C 1
ATOM 691 O O . TRP A 1 89 ? 12.424 -1.643 -9.440 1.00 80.19 89 TRP A O 1
ATOM 701 N N . SER A 1 90 ? 13.883 -0.173 -10.292 1.00 83.75 90 SER A N 1
ATOM 702 C CA . SER A 1 90 ? 15.108 -0.957 -10.083 1.00 83.75 90 SER A CA 1
ATOM 703 C C . SER A 1 90 ? 15.430 -1.309 -8.625 1.00 83.75 90 SER A C 1
ATOM 705 O O . SER A 1 90 ? 16.299 -2.148 -8.364 1.00 83.75 90 SER A O 1
ATOM 707 N N . ASN A 1 91 ? 14.755 -0.672 -7.664 1.00 89.62 91 ASN A N 1
ATOM 708 C CA . ASN A 1 91 ? 14.905 -0.955 -6.242 1.00 89.62 91 ASN A CA 1
ATOM 709 C C . ASN A 1 91 ? 13.735 -1.786 -5.679 1.00 89.62 91 ASN A C 1
ATOM 711 O O . ASN A 1 91 ? 13.094 -1.433 -4.691 1.00 89.62 91 ASN A O 1
ATOM 715 N N . ALA A 1 92 ? 13.434 -2.900 -6.349 1.00 90.88 92 ALA A N 1
ATOM 716 C CA . ALA A 1 92 ? 12.279 -3.755 -6.084 1.00 90.88 92 ALA A CA 1
ATOM 717 C C . ALA A 1 92 ? 12.181 -4.295 -4.640 1.00 90.88 92 ALA A C 1
ATOM 719 O O . ALA A 1 92 ? 11.085 -4.407 -4.090 1.00 90.88 92 ALA A O 1
ATOM 720 N N . VAL A 1 93 ? 13.312 -4.600 -3.997 1.00 92.81 93 VAL A N 1
ATOM 721 C CA . VAL A 1 93 ? 13.343 -5.112 -2.612 1.00 92.81 93 VAL A CA 1
ATOM 722 C C . VAL A 1 93 ? 12.951 -4.029 -1.607 1.00 92.81 93 VAL A C 1
ATOM 724 O O . VAL A 1 93 ? 12.104 -4.265 -0.740 1.00 92.81 93 VAL A O 1
ATOM 727 N N . ASP A 1 94 ? 13.506 -2.824 -1.743 1.00 90.94 94 ASP A N 1
ATOM 728 C CA . ASP A 1 94 ? 13.147 -1.706 -0.870 1.00 90.94 94 ASP A CA 1
ATOM 729 C C . ASP A 1 94 ? 11.701 -1.273 -1.119 1.00 90.94 94 ASP A C 1
ATOM 731 O O . ASP A 1 94 ? 10.970 -1.001 -0.167 1.00 90.94 94 ASP A O 1
ATOM 735 N N . MET A 1 95 ? 11.242 -1.319 -2.376 1.00 91.06 95 MET A N 1
ATOM 736 C CA . MET A 1 95 ? 9.827 -1.136 -2.712 1.00 91.06 95 MET A CA 1
ATOM 737 C C . MET A 1 95 ? 8.940 -2.127 -1.949 1.00 91.06 95 MET A C 1
ATOM 739 O O . MET A 1 95 ? 7.951 -1.702 -1.356 1.00 91.06 95 MET A O 1
ATOM 743 N N . CYS A 1 96 ? 9.289 -3.420 -1.909 1.00 94.69 96 CYS A N 1
ATOM 744 C CA . CYS A 1 96 ? 8.552 -4.422 -1.127 1.00 94.69 96 CYS A CA 1
ATOM 745 C C . CYS A 1 96 ? 8.537 -4.076 0.362 1.00 94.69 96 CYS A C 1
ATOM 747 O O . CYS A 1 96 ? 7.478 -4.079 0.990 1.00 94.69 96 CYS A O 1
ATOM 749 N N . THR A 1 97 ? 9.698 -3.735 0.913 1.00 92.75 97 THR A N 1
ATOM 750 C CA . THR A 1 97 ? 9.862 -3.447 2.341 1.00 92.75 97 THR A CA 1
ATOM 751 C C . THR A 1 97 ? 9.034 -2.236 2.767 1.00 92.75 97 THR A C 1
ATOM 753 O O . THR A 1 97 ? 8.245 -2.316 3.709 1.00 92.75 97 THR A O 1
ATOM 756 N N . VAL A 1 98 ? 9.173 -1.117 2.055 1.00 89.81 98 VAL A N 1
ATOM 757 C CA . VAL A 1 98 ? 8.521 0.148 2.407 1.00 89.81 98 VAL A CA 1
ATOM 758 C C . VAL A 1 98 ? 7.005 0.064 2.218 1.00 89.81 98 VAL A C 1
ATOM 760 O O . VAL A 1 98 ? 6.258 0.500 3.093 1.00 89.81 98 VAL A O 1
ATOM 763 N N . ASN A 1 99 ? 6.529 -0.536 1.124 1.00 91.94 99 ASN A N 1
ATOM 764 C CA . ASN A 1 99 ? 5.094 -0.602 0.829 1.00 91.94 99 ASN A CA 1
ATOM 765 C C . ASN A 1 99 ? 4.339 -1.622 1.686 1.00 91.94 99 ASN A C 1
ATOM 767 O O . ASN A 1 99 ? 3.187 -1.377 2.052 1.00 91.94 99 ASN A O 1
ATOM 771 N N . THR A 1 100 ? 4.983 -2.733 2.056 1.00 95.06 100 THR A N 1
ATOM 772 C CA . THR A 1 100 ? 4.404 -3.680 3.023 1.00 95.06 100 THR A CA 1
ATOM 773 C C . THR A 1 100 ? 4.305 -3.030 4.396 1.00 95.06 100 THR A C 1
ATOM 775 O O . THR A 1 100 ? 3.260 -3.106 5.034 1.00 95.06 100 THR A O 1
ATOM 778 N N . LYS A 1 101 ? 5.355 -2.311 4.817 1.00 91.44 101 LYS A N 1
ATOM 779 C CA . LYS A 1 101 ? 5.367 -1.589 6.093 1.00 91.44 101 LYS A CA 1
ATOM 780 C C . LYS A 1 101 ? 4.317 -0.476 6.151 1.00 91.44 101 LYS A C 1
ATOM 782 O O . LYS A 1 101 ? 3.684 -0.289 7.183 1.00 91.44 101 LYS A O 1
ATOM 787 N N . LEU A 1 102 ? 4.110 0.251 5.052 1.00 89.44 102 LEU A N 1
ATOM 788 C CA . LEU A 1 102 ? 3.064 1.273 4.964 1.00 89.44 102 LEU A CA 1
ATOM 789 C C . LEU A 1 102 ? 1.671 0.675 5.212 1.00 89.44 102 LEU A C 1
ATOM 791 O O . LEU A 1 102 ? 0.892 1.232 5.985 1.00 89.44 102 LEU A O 1
ATOM 795 N N . LEU A 1 103 ? 1.372 -0.460 4.573 1.00 93.94 103 LEU A N 1
ATOM 796 C CA . LEU A 1 103 ? 0.102 -1.162 4.750 1.00 93.94 103 LEU A CA 1
ATOM 797 C C . LEU A 1 103 ? -0.032 -1.727 6.169 1.00 93.94 103 LEU A C 1
ATOM 799 O O . LEU A 1 103 ? -1.062 -1.514 6.805 1.00 93.94 103 LEU A O 1
ATOM 803 N N . SER A 1 104 ? 1.001 -2.407 6.678 1.00 95.38 104 SER A N 1
ATOM 804 C CA . SER A 1 104 ? 0.957 -3.048 7.996 1.00 95.38 104 SER A CA 1
ATOM 805 C C . SER A 1 104 ? 0.721 -2.037 9.111 1.00 95.38 104 SER A C 1
ATOM 807 O O . SER A 1 104 ? -0.153 -2.249 9.943 1.00 95.38 104 SER A O 1
ATOM 809 N N . ILE A 1 105 ? 1.415 -0.894 9.073 1.00 92.75 105 ILE A N 1
ATOM 810 C CA . ILE A 1 105 ? 1.251 0.171 10.067 1.00 92.75 105 ILE A CA 1
ATOM 811 C C . ILE A 1 105 ? -0.200 0.655 10.124 1.00 92.75 105 ILE A C 1
ATOM 813 O O . ILE A 1 105 ? -0.763 0.832 11.203 1.00 92.75 105 ILE A O 1
ATOM 817 N N . PHE A 1 106 ? -0.816 0.862 8.960 1.00 93.94 106 PHE A N 1
ATOM 818 C CA . PHE A 1 106 ? -2.201 1.304 8.889 1.00 93.94 106 PHE A CA 1
ATOM 819 C C . PHE A 1 106 ? -3.176 0.233 9.400 1.00 93.94 106 PHE A C 1
ATOM 821 O O . PHE A 1 106 ? -4.073 0.553 10.178 1.00 93.94 106 PHE A O 1
ATOM 828 N N . LEU A 1 107 ? -2.998 -1.031 9.005 1.00 95.94 107 LEU A N 1
ATOM 829 C CA . LEU A 1 107 ? -3.862 -2.133 9.440 1.00 95.94 107 LEU A CA 1
ATOM 830 C C . LEU A 1 107 ? -3.764 -2.388 10.951 1.00 95.94 107 LEU A C 1
ATOM 832 O O . LEU A 1 107 ? -4.785 -2.583 11.612 1.00 95.94 107 LEU A O 1
ATOM 836 N N . GLU A 1 108 ? -2.559 -2.328 11.514 1.00 96.44 108 GLU A N 1
ATOM 837 C CA . GLU A 1 108 ? -2.308 -2.477 12.952 1.00 96.44 108 GLU A CA 1
ATOM 838 C C . GLU A 1 108 ? -2.883 -1.306 13.774 1.00 96.44 108 GLU A C 1
ATOM 840 O O . GLU A 1 108 ? -3.260 -1.489 14.931 1.00 96.44 108 GLU A O 1
ATOM 845 N N . ALA A 1 109 ? -3.051 -0.122 13.175 1.00 95.62 109 ALA A N 1
ATOM 846 C CA . ALA A 1 109 ? -3.670 1.034 13.827 1.00 95.62 109 ALA A CA 1
ATOM 847 C C . ALA A 1 109 ? -5.204 0.927 13.968 1.00 95.62 109 ALA A C 1
ATOM 849 O O . ALA A 1 109 ? -5.785 1.494 14.899 1.00 95.62 109 ALA A O 1
ATOM 850 N N . LEU A 1 110 ? -5.882 0.203 13.068 1.00 95.38 110 LEU A N 1
ATOM 851 C CA . LEU A 1 110 ? -7.345 0.049 13.083 1.00 95.38 110 LEU A CA 1
ATOM 852 C C . LEU A 1 110 ? -7.903 -0.521 14.406 1.00 95.38 110 LEU A C 1
ATOM 854 O O . LEU A 1 110 ? -8.814 0.100 14.965 1.00 95.38 110 LEU A O 1
ATOM 858 N N . PRO A 1 111 ? -7.390 -1.640 14.963 1.00 96.25 111 PRO A N 1
ATOM 859 C CA . PRO A 1 111 ? -7.898 -2.179 16.225 1.00 96.25 111 PRO A CA 1
ATOM 860 C C . PRO A 1 111 ? -7.652 -1.241 17.413 1.00 96.25 111 PRO A C 1
ATOM 862 O O . PRO A 1 111 ? -8.507 -1.144 18.292 1.00 96.25 111 PRO A O 1
ATOM 865 N N . ILE A 1 112 ? -6.544 -0.492 17.418 1.00 97.12 112 ILE A N 1
ATOM 866 C CA . ILE A 1 112 ? -6.241 0.522 18.445 1.00 97.12 112 ILE A CA 1
ATOM 867 C C . ILE A 1 112 ? -7.319 1.616 18.434 1.00 97.12 112 ILE A C 1
ATOM 869 O O . ILE A 1 112 ? -7.842 2.007 19.482 1.00 97.12 112 ILE A O 1
ATOM 873 N N . ALA A 1 113 ? -7.735 2.028 17.234 1.00 96.19 113 ALA A N 1
ATOM 874 C CA . ALA A 1 113 ? -8.832 2.963 17.017 1.00 96.19 113 ALA A CA 1
ATOM 875 C C . ALA A 1 113 ? -10.233 2.358 17.223 1.00 96.19 113 ALA A C 1
ATOM 877 O O . ALA A 1 113 ? -11.230 3.065 17.086 1.00 96.19 113 ALA A O 1
ATOM 878 N N . SER A 1 114 ? -10.335 1.067 17.564 1.00 96.81 114 SER A N 1
ATOM 879 C CA . SER A 1 114 ? -11.603 0.324 17.630 1.00 96.81 114 SER A CA 1
ATOM 880 C C . SER A 1 114 ? -12.392 0.355 16.309 1.00 96.81 114 SER A C 1
ATOM 882 O O . SER A 1 114 ? -13.624 0.333 16.305 1.00 96.81 114 SER A O 1
ATOM 884 N N . ILE A 1 115 ? -11.682 0.398 15.178 1.00 95.75 115 ILE A N 1
ATOM 885 C CA . ILE A 1 115 ? -12.251 0.368 13.831 1.00 95.75 115 ILE A CA 1
ATOM 886 C C . ILE A 1 115 ? -12.184 -1.068 13.310 1.00 95.75 115 ILE A C 1
ATOM 888 O O . ILE A 1 115 ? -11.107 -1.645 13.179 1.00 95.75 115 ILE A O 1
ATOM 892 N N . LYS A 1 116 ? -13.345 -1.638 12.977 1.00 95.38 116 LYS A N 1
ATOM 893 C CA . LYS A 1 116 ? -13.463 -2.954 12.341 1.00 95.38 116 LYS A CA 1
ATOM 894 C C . LYS A 1 116 ? -14.245 -2.817 11.030 1.00 95.38 116 LYS A C 1
ATOM 896 O O . LYS A 1 116 ? -15.475 -2.880 11.060 1.00 95.38 116 LYS A O 1
ATOM 901 N N . PRO A 1 117 ? -13.562 -2.589 9.896 1.00 93.06 117 PRO A N 1
ATOM 902 C CA . PRO A 1 117 ? -14.232 -2.447 8.612 1.00 93.06 117 PRO A CA 1
ATOM 903 C C . PRO A 1 117 ? -14.804 -3.791 8.141 1.00 93.06 117 PRO A C 1
ATOM 905 O O . PRO A 1 117 ? -14.339 -4.858 8.539 1.00 93.06 117 PRO A O 1
ATOM 908 N N . LYS A 1 118 ? -15.816 -3.735 7.272 1.00 92.44 118 LYS A N 1
ATOM 909 C CA . LYS A 1 118 ? -16.417 -4.902 6.617 1.00 92.44 118 LYS A CA 1
ATOM 910 C C . LYS A 1 118 ? -15.514 -5.390 5.474 1.00 92.44 118 LYS A C 1
ATOM 912 O O . LYS A 1 118 ? -15.037 -6.517 5.569 1.00 92.44 118 LYS A O 1
ATOM 917 N N . PRO A 1 119 ? -15.219 -4.578 4.435 1.00 93.31 119 PRO A N 1
ATOM 918 C CA . PRO A 1 119 ? -14.129 -4.866 3.513 1.00 93.31 119 PRO A CA 1
ATOM 919 C C . PRO A 1 119 ? -12.954 -3.893 3.672 1.00 93.31 119 PRO A C 1
ATOM 921 O O . PRO A 1 119 ? -13.111 -2.707 3.984 1.00 93.31 119 PRO A O 1
ATOM 924 N N . ILE A 1 120 ? -11.773 -4.416 3.358 1.00 94.31 120 ILE A N 1
ATOM 925 C CA . ILE A 1 120 ? -10.549 -3.654 3.140 1.00 94.31 120 ILE A CA 1
ATOM 926 C C . ILE A 1 120 ? -10.172 -3.869 1.676 1.00 94.31 120 ILE A C 1
ATOM 928 O O . ILE A 1 120 ? -9.870 -4.987 1.267 1.00 94.31 120 ILE A O 1
ATOM 932 N N . MET A 1 121 ? -10.230 -2.809 0.877 1.00 94.56 121 MET A N 1
ATOM 933 C CA . MET A 1 121 ? -9.887 -2.837 -0.540 1.00 94.56 121 MET A CA 1
ATOM 934 C C . MET A 1 121 ? -8.438 -2.385 -0.717 1.00 94.56 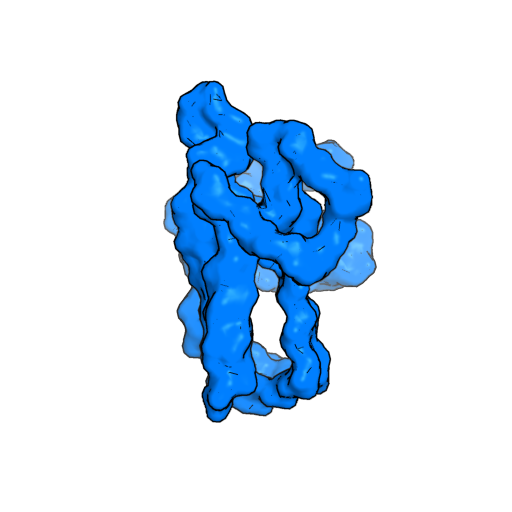121 MET A C 1
ATOM 936 O O . MET A 1 121 ? -8.138 -1.203 -0.558 1.00 94.56 121 MET A O 1
ATOM 940 N N . LEU A 1 122 ? -7.552 -3.311 -1.073 1.00 94.88 122 LEU A N 1
ATOM 941 C CA . LEU A 1 122 ? -6.180 -3.014 -1.480 1.00 94.88 122 LEU A CA 1
ATOM 942 C C . LEU A 1 122 ? -6.137 -2.828 -2.998 1.00 94.88 122 LEU A C 1
ATOM 944 O O . LEU A 1 122 ? -6.540 -3.720 -3.739 1.00 94.88 122 LEU A O 1
ATOM 948 N N . GLN A 1 123 ? -5.650 -1.679 -3.463 1.00 95.19 123 GLN A N 1
ATOM 949 C CA . GLN A 1 123 ? -5.418 -1.463 -4.890 1.00 95.19 123 GLN A CA 1
ATOM 950 C C . GLN A 1 123 ? -3.971 -1.800 -5.249 1.00 95.19 123 GLN A C 1
ATOM 952 O O . GLN A 1 123 ? -3.037 -1.209 -4.711 1.00 95.19 123 GLN A O 1
ATOM 957 N N . THR A 1 124 ? -3.807 -2.708 -6.209 1.00 94.56 124 THR A N 1
ATOM 958 C CA . THR A 1 124 ? -2.524 -3.048 -6.836 1.00 94.56 124 THR A CA 1
ATOM 959 C C . THR A 1 124 ? -2.494 -2.499 -8.273 1.00 94.56 124 THR A C 1
ATOM 961 O O . THR A 1 124 ? -2.827 -1.332 -8.496 1.00 94.56 124 THR A O 1
ATOM 964 N N . GLY A 1 125 ? -2.090 -3.288 -9.272 1.00 92.69 125 GLY A N 1
ATOM 965 C CA . GLY A 1 125 ? -2.092 -2.857 -10.669 1.00 92.69 125 GLY A CA 1
ATOM 966 C C . GLY A 1 125 ? -1.456 -3.858 -11.630 1.00 92.69 125 GLY A C 1
ATOM 967 O O . GLY A 1 125 ? -1.023 -4.942 -11.243 1.00 92.69 125 GLY A O 1
ATOM 968 N N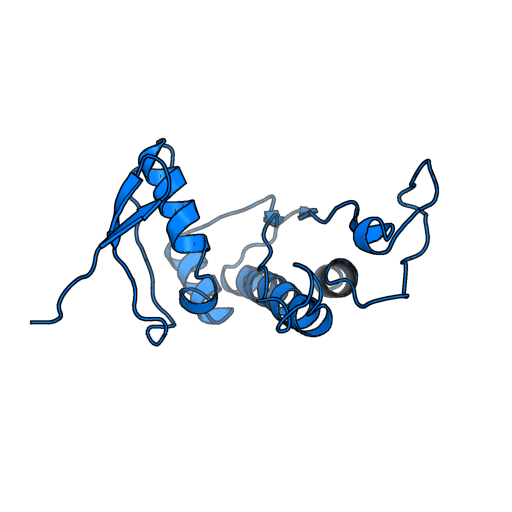 . ALA A 1 126 ? -1.328 -3.463 -12.899 1.00 92.25 126 ALA A N 1
ATOM 969 C CA . ALA A 1 126 ? -0.883 -4.344 -13.985 1.00 92.25 126 ALA A CA 1
ATOM 970 C C . ALA A 1 126 ? 0.548 -4.898 -13.828 1.00 92.25 126 ALA A C 1
ATOM 972 O O . ALA A 1 126 ? 0.920 -5.862 -14.496 1.00 92.25 126 ALA A O 1
ATOM 973 N N . LYS A 1 127 ? 1.367 -4.340 -12.922 1.00 91.88 127 LYS A N 1
ATOM 974 C CA . LYS A 1 127 ? 2.671 -4.935 -12.593 1.00 91.88 127 LYS A CA 1
ATOM 975 C C . LYS A 1 127 ? 2.554 -6.344 -12.011 1.00 91.88 127 LYS A C 1
ATOM 977 O O . LYS A 1 127 ? 3.525 -7.085 -12.127 1.00 91.88 127 LYS A O 1
ATOM 982 N N . ASN A 1 128 ? 1.398 -6.710 -11.447 1.00 95.50 128 ASN A N 1
ATOM 983 C CA . ASN A 1 128 ? 1.081 -8.075 -11.016 1.00 95.50 128 ASN A CA 1
ATOM 984 C C . ASN A 1 128 ? 1.381 -9.112 -12.111 1.00 95.50 128 ASN A C 1
ATOM 986 O O . ASN A 1 128 ? 1.901 -10.186 -11.840 1.00 95.50 128 ASN A O 1
ATOM 990 N N . TYR A 1 129 ? 1.142 -8.728 -13.364 1.00 95.50 129 TYR A N 1
ATOM 991 C CA . TYR A 1 129 ? 1.299 -9.584 -14.536 1.00 95.50 129 TYR A CA 1
ATOM 992 C C . TYR A 1 129 ? 2.678 -9.459 -15.202 1.00 95.50 129 TYR A C 1
ATOM 994 O O . TYR A 1 129 ? 2.889 -9.989 -16.285 1.00 95.50 129 TYR A O 1
ATOM 1002 N N . GLY A 1 130 ? 3.629 -8.738 -14.594 1.00 93.00 130 GLY A N 1
ATOM 1003 C CA . GLY A 1 130 ? 4.991 -8.598 -15.120 1.00 93.00 130 GLY A CA 1
ATOM 1004 C C . GLY A 1 130 ? 5.163 -7.560 -16.235 1.00 93.00 130 GLY A C 1
ATOM 1005 O O . GLY A 1 130 ? 6.220 -7.521 -16.852 1.00 93.00 130 GLY A O 1
ATOM 1006 N N . LEU A 1 131 ? 4.186 -6.671 -16.467 1.00 90.69 131 LEU A N 1
ATOM 1007 C CA . LEU A 1 131 ? 4.205 -5.696 -17.580 1.00 90.69 131 LEU A CA 1
ATOM 1008 C C . LEU A 1 131 ? 5.458 -4.794 -17.613 1.00 90.69 131 L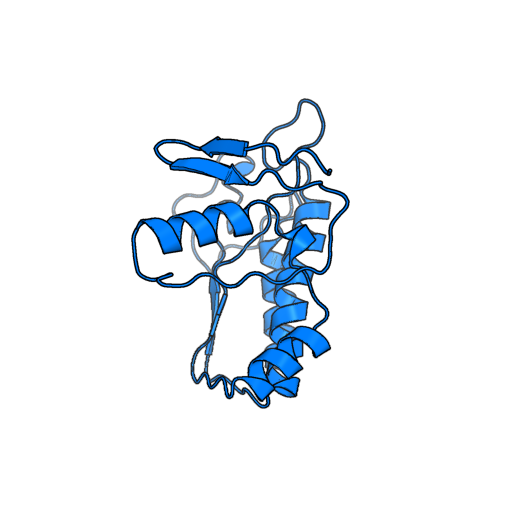EU A C 1
ATOM 1010 O O . LEU A 1 131 ? 5.867 -4.307 -18.660 1.00 90.69 131 LEU A O 1
ATOM 1014 N N . HIS A 1 132 ? 6.075 -4.566 -16.454 1.00 88.44 132 HIS A N 1
ATOM 1015 C CA . HIS A 1 132 ? 7.288 -3.759 -16.302 1.00 88.44 132 HIS A CA 1
ATOM 1016 C C . HIS A 1 132 ? 8.584 -4.512 -16.640 1.00 88.44 132 HIS A C 1
ATOM 1018 O O . HIS A 1 132 ? 9.633 -3.883 -16.741 1.00 88.44 132 HIS A O 1
ATOM 1024 N N . LEU A 1 133 ? 8.516 -5.835 -16.801 1.00 90.31 133 LEU A N 1
ATOM 1025 C CA . LEU A 1 133 ? 9.660 -6.711 -17.058 1.00 90.31 133 LEU A CA 1
ATOM 1026 C C . LEU A 1 133 ? 9.794 -7.083 -18.540 1.00 90.31 133 LEU A C 1
ATOM 1028 O O . LEU A 1 133 ? 10.834 -7.593 -18.949 1.00 90.31 133 LEU A O 1
ATOM 1032 N N . GLY A 1 134 ? 8.766 -6.826 -19.354 1.00 90.25 134 GLY A N 1
ATOM 1033 C CA . GLY A 1 134 ? 8.777 -7.111 -20.786 1.00 90.25 134 GLY A CA 1
ATOM 1034 C C . GLY A 1 134 ? 7.404 -7.521 -21.324 1.00 90.25 134 GLY A C 1
ATOM 1035 O O . GLY A 1 134 ? 6.383 -7.210 -20.708 1.00 90.25 134 GLY A O 1
ATOM 1036 N N . PRO A 1 135 ? 7.363 -8.202 -22.484 1.00 92.56 135 PRO A N 1
ATOM 1037 C CA . PRO A 1 135 ? 6.136 -8.777 -23.027 1.00 92.56 135 PRO A CA 1
ATOM 1038 C C . PRO A 1 135 ? 5.471 -9.745 -22.040 1.00 92.56 135 PRO A C 1
ATOM 1040 O O . PRO A 1 135 ? 6.149 -10.525 -21.375 1.00 92.56 135 PRO A O 1
ATOM 1043 N N . THR A 1 136 ? 4.141 -9.710 -21.972 1.00 90.88 136 THR A N 1
ATOM 1044 C CA . THR A 1 136 ? 3.324 -10.532 -21.059 1.00 90.88 136 THR A CA 1
ATOM 1045 C C . THR A 1 136 ? 2.192 -11.207 -21.825 1.00 90.88 136 THR A C 1
ATOM 1047 O O . THR A 1 136 ? 1.922 -10.844 -22.973 1.00 90.88 136 THR A O 1
ATOM 1050 N N . THR A 1 137 ? 1.541 -12.192 -21.205 1.00 88.25 137 THR A N 1
ATOM 1051 C CA . THR A 1 137 ? 0.335 -12.819 -21.757 1.00 88.25 137 THR A CA 1
ATOM 1052 C C . THR A 1 137 ? -0.772 -11.780 -21.930 1.00 88.25 137 THR A C 1
ATOM 1054 O O . THR A 1 137 ? -0.926 -10.881 -21.106 1.00 88.25 137 THR A O 1
ATOM 1057 N N . VAL A 1 138 ? -1.524 -11.892 -23.026 1.00 90.94 138 VAL A N 1
ATOM 1058 C CA . VAL A 1 138 ? -2.703 -11.069 -23.308 1.00 90.94 138 VAL A CA 1
ATOM 1059 C C . VAL A 1 138 ? -3.817 -12.008 -23.800 1.00 90.94 138 VAL A C 1
ATOM 1061 O O . VAL A 1 138 ? -3.593 -12.703 -24.794 1.00 90.94 138 VAL A O 1
ATOM 1064 N N . PRO A 1 139 ? -5.002 -12.038 -23.161 1.00 93.81 139 PRO A N 1
ATOM 1065 C CA . PRO A 1 139 ? -5.384 -11.235 -21.996 1.00 93.81 139 PRO A CA 1
ATOM 1066 C C . PRO A 1 139 ? -4.610 -11.620 -20.722 1.00 93.81 139 PRO A C 1
ATOM 1068 O O . PRO A 1 139 ? -4.023 -12.694 -20.648 1.00 93.81 139 PRO A O 1
ATOM 1071 N N . GLN A 1 140 ? -4.583 -10.696 -19.762 1.00 95.06 140 GLN A N 1
ATOM 1072 C CA . GLN A 1 140 ? -4.132 -10.939 -18.390 1.00 95.06 140 GLN A CA 1
ATOM 1073 C C . GLN A 1 140 ? -5.374 -11.263 -17.559 1.00 95.06 140 GLN A C 1
ATOM 1075 O O . GLN A 1 140 ? -6.370 -10.543 -17.680 1.00 95.06 140 GLN A O 1
ATOM 1080 N N . GLU A 1 141 ? -5.324 -12.309 -16.742 1.00 95.44 141 GLU A N 1
ATOM 1081 C CA . GLU A 1 141 ? -6.456 -12.764 -15.926 1.00 95.44 141 GLU A CA 1
ATOM 1082 C C . GLU A 1 141 ? -6.072 -12.811 -14.442 1.00 95.44 141 GLU A C 1
ATOM 1084 O O . GLU A 1 141 ? -4.939 -13.126 -14.089 1.00 95.44 141 GLU A O 1
ATOM 1089 N N . GLU A 1 142 ? -7.009 -12.536 -13.533 1.00 95.44 142 GLU A N 1
ATOM 1090 C CA . GLU A 1 142 ? -6.745 -12.524 -12.085 1.00 95.44 142 GLU A CA 1
ATOM 1091 C C . GLU A 1 142 ? -6.355 -13.905 -11.526 1.00 95.44 142 GLU A C 1
ATOM 1093 O O . GLU A 1 142 ? -5.811 -13.999 -10.426 1.00 95.44 142 GLU A O 1
ATOM 1098 N N . SER A 1 143 ? -6.624 -14.978 -12.275 1.00 95.56 143 SER A N 1
ATOM 1099 C CA . SER A 1 143 ? -6.163 -16.336 -11.972 1.00 95.56 143 SER A CA 1
ATOM 1100 C C . SER A 1 143 ? -4.733 -16.630 -12.430 1.00 95.56 143 SER A C 1
ATOM 1102 O O . SER A 1 143 ? -4.220 -17.707 -12.115 1.00 95.56 143 SER A O 1
ATOM 1104 N N . ASP A 1 144 ? -4.090 -15.719 -13.167 1.00 95.38 144 ASP A N 1
ATOM 1105 C CA . ASP A 1 144 ? -2.707 -15.891 -13.602 1.00 95.38 144 ASP A CA 1
ATOM 1106 C C . ASP A 1 144 ? -1.768 -16.012 -12.390 1.00 95.38 144 ASP A C 1
ATOM 1108 O O . ASP A 1 144 ? -1.916 -15.298 -11.391 1.00 95.38 144 ASP A O 1
ATOM 1112 N N . PRO A 1 145 ? -0.768 -16.911 -12.444 1.00 95.88 145 PRO A N 1
ATOM 1113 C CA . PRO A 1 145 ? 0.175 -17.062 -11.350 1.00 95.88 145 PRO A CA 1
ATOM 1114 C C . PRO A 1 145 ? 1.033 -15.803 -11.190 1.00 95.88 145 PRO A C 1
ATOM 1116 O O . PRO A 1 145 ? 1.371 -15.121 -12.160 1.00 95.88 145 PRO A O 1
ATOM 1119 N N . ARG A 1 146 ? 1.472 -15.541 -9.954 1.00 96.75 146 ARG A N 1
ATOM 1120 C CA . ARG A 1 146 ? 2.435 -14.471 -9.657 1.00 96.75 146 ARG A CA 1
ATOM 1121 C C . ARG A 1 146 ? 3.685 -14.610 -10.533 1.00 96.75 146 ARG A C 1
ATOM 1123 O O . ARG A 1 146 ? 4.298 -15.677 -10.591 1.00 96.75 146 ARG A O 1
ATOM 1130 N N . VAL A 1 147 ? 4.115 -13.511 -11.149 1.00 95.69 147 VAL A N 1
ATOM 1131 C CA . VAL A 1 147 ? 5.390 -13.439 -11.879 1.00 95.69 147 VAL A CA 1
ATOM 1132 C C . VAL A 1 147 ? 6.526 -13.229 -10.879 1.00 95.69 147 VAL A C 1
ATOM 1134 O O . VAL A 1 147 ? 6.565 -12.196 -10.215 1.00 95.69 147 VAL A O 1
ATOM 1137 N N . LEU A 1 148 ? 7.446 -14.196 -10.774 1.00 95.12 148 LEU A N 1
ATOM 1138 C CA . LEU A 1 148 ? 8.509 -14.237 -9.750 1.00 95.12 148 LEU A CA 1
ATOM 1139 C C . LEU A 1 148 ? 9.912 -13.875 -10.275 1.00 95.12 148 LEU A C 1
ATOM 1141 O O . LEU A 1 148 ? 10.913 -14.182 -9.632 1.00 95.12 148 LEU A O 1
ATOM 1145 N N . LEU A 1 149 ? 9.996 -13.249 -11.451 1.00 93.81 149 LEU A N 1
ATOM 1146 C CA . LEU A 1 149 ? 11.269 -12.844 -12.065 1.00 93.81 149 LEU A CA 1
ATOM 1147 C C . LEU A 1 149 ? 11.977 -11.719 -11.287 1.00 93.81 149 LEU A C 1
ATOM 1149 O O . LEU A 1 149 ? 13.203 -11.660 -11.268 1.00 93.81 149 LEU A O 1
ATOM 1153 N N . GLU A 1 150 ? 11.209 -10.845 -10.638 1.00 92.81 150 GLU A N 1
ATOM 1154 C CA . GLU A 1 150 ? 11.681 -9.762 -9.773 1.00 92.81 150 GLU A CA 1
ATOM 1155 C C . GLU A 1 150 ? 10.709 -9.625 -8.583 1.00 92.81 150 GLU A C 1
ATOM 1157 O O . GLU A 1 150 ? 9.519 -9.926 -8.737 1.00 92.81 150 GLU A O 1
ATOM 1162 N N . PRO A 1 151 ? 11.162 -9.187 -7.391 1.00 95.00 151 PRO A N 1
ATOM 1163 C CA . PRO A 1 151 ? 10.254 -8.856 -6.299 1.00 95.00 151 PRO A CA 1
ATOM 1164 C C . PRO A 1 151 ? 9.203 -7.819 -6.715 1.00 95.00 151 PRO A C 1
ATOM 1166 O O . PRO A 1 151 ? 9.518 -6.769 -7.265 1.00 95.00 151 PRO A O 1
ATOM 1169 N N . ASN A 1 152 ? 7.941 -8.084 -6.397 1.00 95.62 152 ASN A N 1
ATOM 1170 C CA . ASN A 1 152 ? 6.848 -7.153 -6.636 1.00 95.62 152 ASN A CA 1
ATOM 1171 C C . ASN A 1 152 ? 6.142 -6.874 -5.314 1.00 95.62 152 ASN A C 1
ATOM 1173 O O . ASN A 1 152 ? 5.643 -7.798 -4.676 1.00 95.62 152 ASN A O 1
ATOM 1177 N N . PHE A 1 153 ? 6.088 -5.604 -4.915 1.00 95.81 153 PHE A N 1
ATOM 1178 C CA . PHE A 1 153 ? 5.562 -5.200 -3.614 1.00 95.81 153 PHE A CA 1
ATOM 1179 C C . PHE A 1 153 ? 4.063 -5.471 -3.434 1.00 95.81 153 PHE A C 1
ATOM 1181 O O . PHE A 1 153 ? 3.593 -5.478 -2.300 1.00 95.81 153 PHE A O 1
ATOM 1188 N N . TYR A 1 154 ? 3.328 -5.754 -4.513 1.00 97.56 154 TYR A N 1
ATOM 1189 C CA . TYR A 1 154 ? 1.929 -6.176 -4.435 1.00 97.56 154 TYR A CA 1
ATOM 1190 C C . TYR A 1 154 ? 1.762 -7.500 -3.690 1.00 97.56 154 TYR A C 1
ATOM 1192 O O . TYR A 1 154 ? 0.874 -7.622 -2.855 1.00 97.56 154 TYR A O 1
ATOM 1200 N N . TYR A 1 155 ? 2.642 -8.472 -3.934 1.00 98.00 155 TYR A N 1
ATOM 1201 C CA . TYR A 1 155 ? 2.514 -9.810 -3.358 1.00 98.00 155 TYR A CA 1
ATOM 1202 C C . TYR A 1 155 ? 2.643 -9.826 -1.825 1.00 98.00 155 TYR A C 1
ATOM 1204 O O . TYR A 1 155 ? 1.752 -10.366 -1.175 1.00 98.00 155 TYR A O 1
ATOM 1212 N N . PRO A 1 156 ? 3.673 -9.215 -1.199 1.00 98.00 156 PRO A N 1
ATOM 1213 C CA . PRO A 1 156 ? 3.733 -9.151 0.257 1.00 98.00 156 PRO A CA 1
ATOM 1214 C C . PRO A 1 156 ? 2.636 -8.259 0.859 1.00 98.00 156 PRO A C 1
ATOM 1216 O O . PRO A 1 156 ? 2.222 -8.515 1.987 1.00 98.00 156 PRO A O 1
ATOM 1219 N N . GLN A 1 157 ? 2.116 -7.256 0.135 1.00 97.69 157 GLN A N 1
ATOM 1220 C CA . GLN A 1 157 ? 0.937 -6.503 0.582 1.00 97.69 157 GLN A CA 1
ATOM 1221 C C . GLN A 1 157 ? -0.326 -7.382 0.616 1.00 97.69 157 GLN A C 1
ATOM 1223 O O . GLN A 1 157 ? -1.051 -7.357 1.611 1.00 97.69 157 GLN A O 1
ATOM 1228 N N . GLU A 1 158 ? -0.570 -8.181 -0.426 1.00 97.94 158 GLU A N 1
ATOM 1229 C CA . GLU A 1 158 ? -1.653 -9.171 -0.459 1.00 97.94 158 GLU A CA 1
ATOM 1230 C C . GLU A 1 158 ? -1.504 -10.203 0.658 1.00 97.94 158 GLU A C 1
ATOM 1232 O O . GLU A 1 158 ? -2.434 -10.406 1.436 1.00 97.94 158 GLU A O 1
ATOM 1237 N N . ASP A 1 159 ? -0.321 -10.810 0.779 1.00 98.31 159 ASP A N 1
ATOM 1238 C CA . ASP A 1 159 ? -0.046 -11.850 1.771 1.00 98.31 159 ASP A CA 1
ATOM 1239 C C . ASP A 1 159 ? -0.256 -11.325 3.197 1.00 98.31 159 ASP A C 1
ATOM 1241 O O . ASP A 1 159 ? -0.873 -11.997 4.031 1.00 98.31 159 ASP A O 1
ATOM 1245 N N . TYR A 1 160 ? 0.209 -10.101 3.471 1.00 98.38 160 TYR A N 1
ATOM 1246 C CA . TYR A 1 160 ? 0.003 -9.452 4.760 1.00 98.38 160 TYR A CA 1
ATOM 1247 C C . TYR A 1 160 ? -1.480 -9.155 5.005 1.00 98.38 160 TYR A C 1
ATOM 1249 O O . TYR A 1 160 ? -1.990 -9.490 6.074 1.00 98.38 160 TYR A O 1
ATOM 1257 N N . LEU A 1 161 ? -2.200 -8.583 4.031 1.00 97.44 161 LEU A N 1
ATOM 1258 C CA . LEU A 1 161 ? -3.631 -8.299 4.171 1.00 97.44 161 LEU A CA 1
ATOM 1259 C C . LEU A 1 161 ? -4.438 -9.579 4.427 1.00 97.44 161 LEU A C 1
ATOM 1261 O O . LEU A 1 161 ? -5.274 -9.611 5.328 1.00 97.44 161 LEU A O 1
ATOM 1265 N N . TRP A 1 162 ? -4.169 -10.653 3.683 1.00 97.56 162 TRP A N 1
ATOM 1266 C CA . TRP A 1 162 ? -4.833 -11.941 3.882 1.00 97.56 162 TRP A CA 1
ATOM 1267 C C . TRP A 1 162 ? -4.530 -12.546 5.249 1.00 97.56 162 TRP A C 1
ATOM 1269 O O . TRP A 1 162 ? -5.407 -13.166 5.846 1.00 97.56 162 TRP A O 1
ATOM 1279 N N . SER A 1 163 ? -3.299 -12.396 5.740 1.00 97.88 163 SER A N 1
ATOM 1280 C CA . SER A 1 163 ? -2.913 -12.822 7.086 1.00 97.88 163 SER A CA 1
ATOM 1281 C C . SER A 1 163 ? -3.647 -12.014 8.159 1.00 97.88 163 SER A C 1
ATOM 1283 O O . SER A 1 163 ? -4.240 -12.589 9.069 1.00 97.88 163 SER A O 1
ATOM 1285 N N . TYR A 1 164 ? -3.679 -10.689 8.013 1.00 96.31 164 TYR A N 1
ATOM 1286 C CA . TYR A 1 164 ? -4.376 -9.775 8.915 1.00 96.31 164 TYR A CA 1
ATOM 1287 C C . TYR A 1 164 ? -5.877 -10.079 8.998 1.00 96.31 164 TYR A C 1
ATOM 1289 O O . TYR A 1 164 ? -6.420 -10.204 10.088 1.00 96.31 164 TYR A O 1
ATOM 1297 N N . CYS A 1 165 ? -6.550 -10.282 7.861 1.00 94.88 165 CYS A N 1
ATOM 1298 C CA . CYS A 1 165 ? -7.990 -10.555 7.824 1.00 94.88 165 CYS A CA 1
ATOM 1299 C C . CYS A 1 165 ? -8.402 -11.922 8.402 1.00 94.88 165 CYS A C 1
ATOM 1301 O O . CYS A 1 165 ? -9.598 -12.173 8.545 1.00 94.88 165 CYS A O 1
ATOM 1303 N N . LYS A 1 166 ? -7.452 -12.819 8.697 1.00 94.38 166 LYS A N 1
ATOM 1304 C CA . LYS A 1 166 ? -7.721 -14.111 9.354 1.00 94.38 166 LYS A CA 1
ATOM 1305 C C . LYS A 1 166 ? -7.726 -14.025 10.884 1.00 94.38 166 LYS A C 1
ATOM 1307 O O . LYS A 1 166 ? -8.096 -15.013 11.516 1.00 94.38 166 LYS A O 1
ATOM 1312 N N . GLN A 1 167 ? -7.270 -12.908 11.452 1.00 85.81 167 GLN A N 1
ATOM 1313 C CA . GLN A 1 167 ? -7.246 -12.646 12.896 1.00 85.81 167 GLN A CA 1
ATOM 1314 C C . GLN A 1 167 ? -8.640 -12.250 13.398 1.00 85.81 167 GLN A C 1
ATOM 1316 O O . GLN A 1 167 ? -8.989 -12.674 14.522 1.00 85.81 167 GLN A O 1
#

Sequence (167 aa):
MATQTVHTNGIYHGLPTFEPSHKNLSAVITGVNGISGQHMLRILAEAPERWIKSPEEIGEVLKKEGVKADYVFFYSYIQVEPKEGAGLWSNAVDMCTVNTKLLSIFLEALPIASIKPKPIMLQTGAKNYGLHLGPTTVPQEESDPRVLLEPNFYYPQEDYLWSYCKQ

Radius of gyration: 18.5 Å; chains: 1; bounding box: 39×50×43 Å

Organism: NCBI:txid331657

Secondary structure (DSSP, 8-state):
-----EEEETTEEEEEP--TT--S-----TTTTSHHHHHHHHHHHT-GGGT---HHHHHHHHHHTT---S-EEE-----PPPPTTS-TT--HHHHHHHHHHHHHHHHHHHHHTT---S-EEE---GGGGTTTTS---SS--TTSPPP-SS--THHHHHHHHHHHTT-

pLDDT: mean 87.97, std 8.41, range [49.56, 98.38]